Protein AF-A0AAW1HW16-F1 (afdb_monomer_lite)

Foldseek 3Di:
DDDQLVVVLVVCVVPDDDDPSSVVSNVVCVPDPVSDVVDDDDDDDDDDDDPPVVVDDDDPPPDDDDDDDDDDPDPDDPDPPPPVPPPPDDDDD

pLDDT: mean 82.82, std 17.37, range [38.56, 97.75]

Structure (mmCIF, N/CA/C/O backbone):
data_AF-A0AAW1HW16-F1
#
_entry.id   AF-A0AAW1HW16-F1
#
loop_
_atom_site.group_PDB
_atom_site.id
_atom_site.type_symbol
_atom_site.label_atom_id
_atom_site.label_alt_id
_atom_site.label_comp_id
_atom_site.label_asym_id
_atom_site.label_entity_id
_atom_site.label_seq_id
_atom_site.pdbx_PDB_ins_code
_atom_site.Cartn_x
_atom_site.Cartn_y
_atom_site.Cartn_z
_atom_site.occupancy
_atom_site.B_iso_or_equiv
_atom_site.auth_seq_id
_atom_site.auth_comp_id
_atom_site.auth_asym_id
_atom_site.auth_atom_id
_atom_site.pdbx_PDB_model_num
ATOM 1 N N . MET A 1 1 ? -5.800 7.197 10.781 1.00 72.44 1 MET A N 1
ATOM 2 C CA . MET A 1 1 ? -5.295 5.846 11.123 1.00 72.44 1 MET A CA 1
ATOM 3 C C . MET A 1 1 ? -5.944 5.436 12.438 1.00 72.44 1 MET A C 1
ATOM 5 O O . MET A 1 1 ? -5.955 6.262 13.339 1.00 72.44 1 MET A O 1
ATOM 9 N N . HIS A 1 2 ? -6.560 4.254 12.543 1.00 89.06 2 HIS A N 1
ATOM 10 C CA . HIS A 1 2 ? -7.167 3.821 13.813 1.00 89.06 2 HIS A CA 1
ATOM 11 C C . HIS A 1 2 ? -6.097 3.359 14.807 1.00 89.06 2 HIS A C 1
ATOM 13 O O . HIS A 1 2 ? -4.996 2.970 14.413 1.00 89.06 2 HIS A O 1
ATOM 19 N N . ALA A 1 3 ? -6.446 3.379 16.093 1.00 89.31 3 ALA A N 1
ATOM 20 C CA . ALA A 1 3 ? -5.612 2.859 17.165 1.00 89.31 3 ALA A CA 1
ATOM 21 C C . ALA A 1 3 ? -5.215 1.393 16.904 1.00 89.31 3 ALA A C 1
ATOM 23 O O . ALA A 1 3 ? -6.052 0.560 16.550 1.00 89.31 3 ALA A O 1
ATOM 24 N N . GLY A 1 4 ? -3.932 1.074 17.097 1.00 92.56 4 GLY A N 1
ATOM 25 C CA . GLY A 1 4 ? -3.442 -0.301 17.002 1.00 92.56 4 GLY A CA 1
ATOM 26 C C . GLY A 1 4 ? -4.065 -1.216 18.071 1.00 92.56 4 GLY A C 1
ATOM 27 O O . GLY A 1 4 ? -4.611 -0.724 19.062 1.00 92.56 4 GLY A O 1
ATOM 28 N N . PRO A 1 5 ? -3.951 -2.550 17.932 1.00 94.88 5 PRO A N 1
ATOM 29 C CA . PRO A 1 5 ? -4.602 -3.511 18.830 1.00 94.88 5 PRO A CA 1
ATOM 30 C C . PRO A 1 5 ? -4.292 -3.303 20.319 1.00 94.88 5 PRO A C 1
ATOM 32 O O . PRO A 1 5 ? -5.157 -3.514 21.163 1.00 94.88 5 PRO A O 1
ATOM 35 N N . GLN A 1 6 ? -3.063 -2.903 20.661 1.00 95.50 6 GLN A N 1
ATOM 36 C CA . GLN A 1 6 ? -2.667 -2.648 22.048 1.00 95.50 6 GLN A CA 1
ATOM 37 C C . GLN A 1 6 ? -3.371 -1.417 22.624 1.00 95.50 6 GLN A C 1
ATOM 39 O O . GLN A 1 6 ? -3.853 -1.473 23.750 1.00 95.50 6 GLN A O 1
ATOM 44 N N . HIS A 1 7 ? -3.453 -0.337 21.847 1.00 95.94 7 HIS A N 1
ATOM 45 C CA . HIS A 1 7 ? -4.088 0.905 22.280 1.00 95.94 7 HIS A CA 1
ATOM 46 C C . HIS A 1 7 ? -5.613 0.751 22.356 1.00 95.94 7 HIS A C 1
ATOM 48 O O . HIS A 1 7 ? -6.227 1.174 23.329 1.00 95.94 7 HIS A O 1
ATOM 54 N N . LEU A 1 8 ? -6.208 0.028 21.400 1.00 95.50 8 LEU A N 1
ATOM 55 C CA . LEU A 1 8 ? -7.614 -0.379 21.456 1.00 95.50 8 LEU A CA 1
ATOM 56 C C . LEU A 1 8 ? -7.918 -1.170 22.741 1.00 95.50 8 LEU A C 1
ATOM 58 O O . LEU A 1 8 ? -8.877 -0.869 23.443 1.00 95.50 8 LEU A O 1
ATOM 62 N N . LEU A 1 9 ? -7.088 -2.166 23.073 1.00 96.88 9 LEU A N 1
ATOM 63 C CA . LEU A 1 9 ? -7.273 -2.963 24.287 1.00 96.88 9 LEU A CA 1
ATOM 64 C C . LEU A 1 9 ? -7.102 -2.133 25.566 1.00 96.88 9 LEU A C 1
ATOM 66 O O . LEU A 1 9 ? -7.807 -2.392 26.537 1.00 96.88 9 LEU A O 1
ATOM 70 N N . ALA A 1 10 ? -6.166 -1.181 25.583 1.00 97.12 10 ALA A N 1
ATOM 71 C CA . ALA A 1 10 ? -5.953 -0.296 26.726 1.00 97.12 10 ALA A CA 1
ATOM 72 C C . ALA A 1 10 ? -7.192 0.571 26.992 1.00 97.12 10 ALA A C 1
ATOM 74 O O . ALA A 1 10 ? -7.690 0.558 28.110 1.00 97.12 10 ALA A O 1
ATOM 75 N N . SER A 1 11 ? -7.747 1.200 25.952 1.00 96.75 11 SER A N 1
ATOM 76 C CA . SER A 1 11 ? -8.963 2.016 26.067 1.00 96.75 11 SER A CA 1
ATOM 77 C C . SER A 1 11 ? -10.180 1.195 26.510 1.00 96.75 11 SER A C 1
ATOM 79 O O . SER A 1 11 ? -10.921 1.607 27.396 1.00 96.75 11 SER A O 1
ATOM 81 N N . ILE A 1 12 ? -10.362 -0.022 25.981 1.00 96.00 12 ILE A N 1
ATOM 82 C CA . ILE A 1 12 ? -11.458 -0.903 26.426 1.00 96.00 12 ILE A CA 1
ATOM 83 C C . ILE A 1 12 ? -11.309 -1.263 27.912 1.00 96.00 12 ILE A C 1
ATOM 85 O O . ILE A 1 12 ? -12.308 -1.348 28.618 1.00 96.00 12 ILE A O 1
ATOM 89 N N . ARG A 1 13 ? -10.078 -1.433 28.407 1.00 96.88 13 ARG A N 1
ATOM 90 C CA . ARG A 1 13 ? -9.794 -1.746 29.818 1.00 96.88 13 ARG A CA 1
ATOM 91 C C . ARG A 1 13 ? -10.039 -0.602 30.790 1.00 96.88 13 ARG A C 1
ATOM 93 O O . ARG A 1 13 ? -10.019 -0.846 31.986 1.00 96.88 13 ARG A O 1
ATOM 100 N N . GLU A 1 14 ? -10.312 0.605 30.313 1.00 97.56 14 GLU A N 1
ATOM 101 C CA . GLU A 1 14 ? -10.786 1.687 31.182 1.00 97.56 14 GLU A CA 1
ATOM 102 C C . GLU A 1 14 ? -12.222 1.432 31.665 1.00 97.56 14 GLU A C 1
ATOM 104 O O . GLU A 1 14 ? -12.635 1.975 32.685 1.00 97.56 14 GLU A O 1
ATOM 109 N N . SER A 1 15 ? -12.980 0.585 30.958 1.00 97.75 15 SER A N 1
ATOM 110 C CA . SER A 1 15 ? -14.402 0.334 31.229 1.00 97.75 15 SER A CA 1
ATOM 111 C C . SER A 1 15 ? -14.787 -1.151 31.314 1.00 97.75 15 SER A C 1
ATOM 113 O O . SER A 1 15 ? -15.757 -1.481 31.993 1.00 97.75 15 SER A O 1
ATOM 115 N N . TYR A 1 16 ? -14.038 -2.065 30.683 1.00 96.56 16 TYR A N 1
ATOM 116 C CA . TYR A 1 16 ? -14.381 -3.490 30.578 1.00 96.56 16 TYR A CA 1
ATOM 117 C C . TYR A 1 16 ? -13.155 -4.422 30.590 1.00 96.56 16 TYR A C 1
ATOM 119 O O . TYR A 1 16 ? -12.098 -4.107 30.049 1.00 96.56 16 TYR A O 1
ATOM 127 N N . TRP A 1 17 ? -13.322 -5.652 31.099 1.00 95.62 17 TRP A N 1
ATOM 128 C CA . TRP A 1 17 ? -12.291 -6.707 31.087 1.00 95.62 17 TRP A CA 1
ATOM 129 C C . TRP A 1 17 ? -12.702 -7.918 30.232 1.00 95.62 17 TRP A C 1
ATOM 131 O O . TRP A 1 17 ? -13.065 -8.968 30.761 1.00 95.62 17 TRP A O 1
ATOM 141 N N . PRO A 1 18 ? -12.642 -7.809 28.892 1.00 92.88 18 PRO A N 1
ATOM 142 C CA . PRO A 1 18 ? -13.020 -8.903 28.005 1.00 92.88 18 PRO A CA 1
ATOM 143 C C . PRO A 1 18 ? -12.061 -10.097 28.116 1.00 92.88 18 PRO A C 1
ATOM 145 O O . PRO A 1 18 ? -10.832 -9.952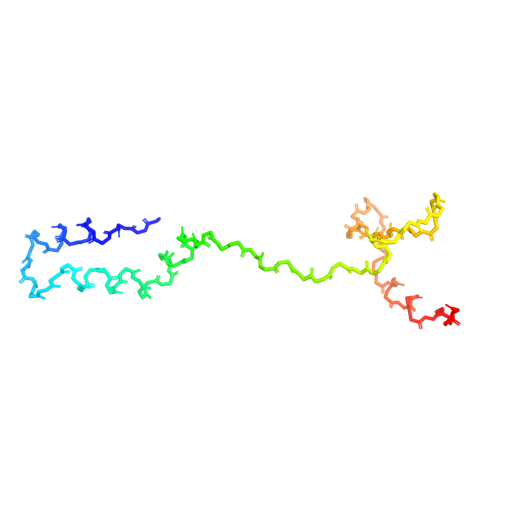 28.035 1.00 92.88 18 PRO A O 1
ATOM 148 N N . ILE A 1 19 ? -12.634 -11.299 28.233 1.00 95.50 19 ILE A N 1
ATOM 149 C CA . ILE A 1 19 ? -11.901 -12.571 28.207 1.00 95.50 19 ILE A CA 1
ATOM 150 C C . ILE A 1 19 ? -11.167 -12.681 26.866 1.00 95.50 19 ILE A C 1
ATOM 152 O O . ILE A 1 19 ? -11.735 -12.429 25.805 1.00 95.50 19 ILE A O 1
AT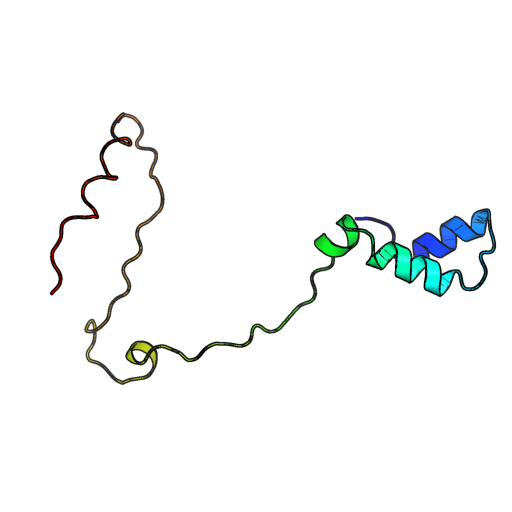OM 156 N N . SER A 1 20 ? -9.876 -13.016 26.902 1.00 94.38 20 SER A N 1
ATOM 157 C CA . SER A 1 20 ? -9.019 -13.042 25.706 1.00 94.38 20 SER A CA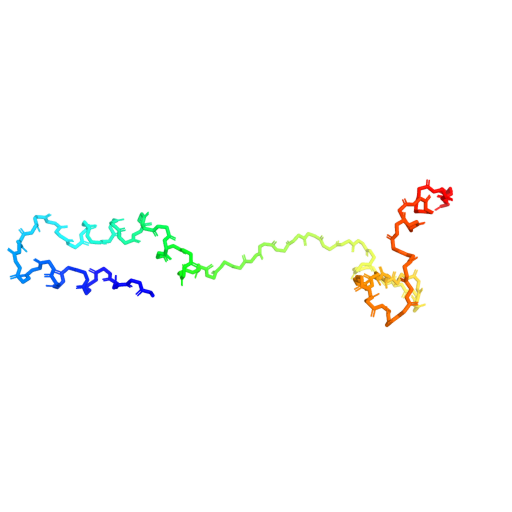 1
ATOM 158 C C . SER A 1 20 ? -9.001 -11.722 24.911 1.00 94.38 20 SER A C 1
ATOM 160 O O . SER A 1 20 ? -8.766 -11.728 23.701 1.00 94.38 20 SER A O 1
ATOM 162 N N . GLY A 1 21 ? -9.168 -10.570 25.577 1.00 95.44 21 GLY A N 1
ATOM 163 C CA . GLY A 1 21 ? -9.259 -9.254 24.929 1.00 95.44 21 GLY A CA 1
ATOM 164 C C . GLY A 1 21 ? -8.113 -8.916 23.967 1.00 95.44 21 GLY A C 1
ATOM 165 O O . GLY A 1 21 ? -8.325 -8.243 22.964 1.00 95.44 21 GLY A O 1
ATOM 166 N N . ARG A 1 22 ? -6.903 -9.449 24.193 1.00 95.81 22 ARG A N 1
ATOM 167 C CA . ARG A 1 22 ? -5.779 -9.309 23.248 1.00 95.81 22 ARG A CA 1
ATOM 168 C C . ARG A 1 22 ? -6.073 -9.946 21.887 1.00 95.81 22 ARG A C 1
ATOM 170 O O . ARG A 1 22 ? -5.711 -9.366 20.865 1.00 95.81 22 ARG A O 1
ATOM 177 N N . ASN A 1 23 ? -6.696 -11.122 21.865 1.00 96.69 23 ASN A N 1
ATOM 178 C CA . ASN A 1 23 ? -7.060 -11.805 20.625 1.00 96.69 23 ASN A CA 1
ATOM 179 C C . ASN A 1 23 ? -8.214 -11.080 19.937 1.00 96.69 23 ASN A C 1
ATOM 181 O O . ASN A 1 23 ? -8.135 -10.841 18.735 1.00 96.69 23 ASN A O 1
ATOM 185 N N . LEU A 1 24 ? -9.209 -10.634 20.710 1.00 96.00 24 LEU A N 1
ATOM 186 C CA . LEU A 1 24 ? -10.333 -9.859 20.191 1.00 96.00 24 LEU A CA 1
ATOM 187 C C . LEU A 1 24 ? -9.868 -8.543 19.550 1.00 96.00 24 LEU A C 1
ATOM 189 O O . LEU A 1 24 ? -10.209 -8.259 18.406 1.00 96.00 24 LEU A O 1
ATOM 193 N N . ALA A 1 25 ? -9.009 -7.780 20.229 1.00 95.88 25 ALA A N 1
ATOM 194 C CA . ALA A 1 25 ? -8.459 -6.532 19.703 1.00 95.88 25 ALA A CA 1
ATOM 195 C C . ALA A 1 25 ? -7.669 -6.743 18.400 1.00 95.88 25 ALA A C 1
ATOM 197 O O . ALA A 1 25 ? -7.801 -5.969 17.450 1.00 95.88 25 ALA A O 1
ATOM 198 N N . LYS A 1 26 ? -6.873 -7.821 18.320 1.00 95.44 26 LYS A N 1
ATOM 199 C CA . LYS A 1 26 ? -6.177 -8.208 17.083 1.00 95.44 26 LYS A CA 1
ATOM 200 C C . LYS A 1 26 ? -7.158 -8.597 15.977 1.00 95.44 26 LYS A C 1
ATOM 202 O O . LYS A 1 26 ? -6.943 -8.204 14.836 1.00 95.44 26 LYS A O 1
ATOM 207 N N . GLN A 1 27 ? -8.199 -9.365 16.292 1.00 95.81 27 GLN A N 1
ATOM 208 C CA . GLN A 1 27 ? -9.213 -9.795 15.329 1.00 95.81 27 GLN A CA 1
ATOM 209 C C . GLN A 1 27 ? -9.955 -8.593 14.741 1.00 95.81 27 GLN A C 1
ATOM 211 O O . GLN A 1 27 ? -9.987 -8.452 13.522 1.00 95.81 27 GLN A O 1
ATOM 216 N N . VAL A 1 28 ? -10.463 -7.698 15.593 1.00 95.00 28 VAL A N 1
ATOM 217 C CA . VAL A 1 28 ? -11.175 -6.475 15.186 1.00 95.00 28 VAL A CA 1
ATOM 218 C C . VAL A 1 28 ? -10.276 -5.563 14.349 1.00 95.00 28 VAL A C 1
ATOM 220 O O . VAL A 1 28 ? -10.683 -5.056 13.307 1.00 95.00 28 VAL A O 1
ATOM 223 N N . SER A 1 29 ? -9.020 -5.382 14.762 1.00 94.38 29 SER A N 1
ATOM 224 C CA . SER A 1 29 ? -8.060 -4.586 13.993 1.00 94.38 29 SER A CA 1
ATOM 225 C C . SER A 1 29 ? -7.775 -5.192 12.611 1.00 94.38 29 SER A C 1
ATOM 227 O O . SER A 1 29 ? -7.680 -4.447 11.637 1.00 94.38 29 SER A O 1
ATOM 229 N N . ARG A 1 30 ? -7.694 -6.528 12.500 1.00 92.62 30 ARG A N 1
ATOM 230 C CA . ARG A 1 30 ? -7.459 -7.241 11.229 1.00 92.62 30 ARG A CA 1
ATOM 231 C C . ARG A 1 30 ? -8.678 -7.264 10.307 1.00 92.62 30 ARG A C 1
ATOM 233 O O . ARG A 1 30 ? -8.483 -7.283 9.097 1.00 92.62 30 ARG A O 1
ATOM 240 N N . SER A 1 31 ? -9.898 -7.277 10.845 1.00 94.62 31 SER A N 1
ATOM 241 C CA . SER A 1 31 ? -11.133 -7.225 10.048 1.00 94.62 31 SER A CA 1
ATOM 242 C C . SER A 1 31 ? -11.521 -5.805 9.626 1.00 94.62 31 SER A C 1
ATOM 244 O O . SER A 1 31 ? -12.351 -5.628 8.736 1.00 94.62 31 SER A O 1
ATOM 246 N N . CYS A 1 32 ? -10.923 -4.775 10.228 1.00 94.31 32 CYS A N 1
ATOM 247 C CA . CYS A 1 32 ? -11.181 -3.388 9.867 1.00 94.31 32 CYS A CA 1
ATOM 248 C C . CYS A 1 32 ? -10.587 -3.046 8.488 1.00 94.31 32 CYS A C 1
ATOM 250 O O . CYS A 1 32 ? -9.370 -2.963 8.319 1.00 94.31 32 CYS A O 1
ATOM 252 N N . VAL A 1 33 ? -11.458 -2.758 7.514 1.00 94.25 33 VAL A N 1
ATOM 253 C CA . VAL A 1 33 ? -11.078 -2.410 6.131 1.00 94.25 33 VAL A CA 1
ATOM 254 C C . VAL A 1 33 ? -10.142 -1.199 6.073 1.00 94.25 33 VAL A C 1
ATOM 256 O O . VAL A 1 33 ? -9.176 -1.201 5.312 1.00 94.25 33 VAL A O 1
ATOM 259 N N . GLN A 1 34 ? -10.387 -0.174 6.895 1.00 94.50 34 GLN A N 1
ATOM 260 C CA . GLN A 1 34 ? -9.538 1.017 6.933 1.00 94.50 34 GLN A CA 1
ATOM 261 C C . GLN A 1 34 ? -8.130 0.683 7.440 1.00 94.50 34 GLN A C 1
ATOM 263 O O . GLN A 1 34 ? -7.152 1.105 6.831 1.00 94.50 34 GLN A O 1
ATOM 268 N N . CYS A 1 35 ? -8.019 -0.112 8.513 1.00 93.38 35 CYS A N 1
ATOM 269 C CA . CYS A 1 35 ? -6.733 -0.585 9.036 1.00 93.38 35 CYS A CA 1
ATOM 270 C C . CYS A 1 35 ? -5.984 -1.439 8.013 1.00 93.38 35 CYS A C 1
ATOM 272 O O . CYS A 1 35 ? -4.775 -1.293 7.873 1.00 93.38 35 CYS A O 1
ATOM 274 N N . PHE A 1 36 ? -6.697 -2.296 7.280 1.00 91.31 36 PHE A N 1
ATOM 275 C CA . PHE A 1 36 ? -6.111 -3.119 6.227 1.00 91.31 36 PHE A CA 1
ATOM 276 C C . PHE A 1 36 ? -5.512 -2.268 5.099 1.00 91.31 36 PHE A C 1
ATOM 278 O O . PHE A 1 36 ? -4.366 -2.482 4.713 1.00 91.31 36 PHE A O 1
ATOM 285 N N . LYS A 1 37 ? -6.250 -1.262 4.612 1.00 91.94 37 LYS A N 1
ATOM 286 C CA . LYS A 1 37 ? -5.795 -0.379 3.523 1.00 91.94 37 LYS A CA 1
ATOM 287 C C . LYS A 1 37 ? -4.548 0.431 3.882 1.00 91.94 37 LYS A C 1
ATOM 289 O O . LYS A 1 37 ? -3.710 0.660 3.018 1.00 91.94 37 LYS A O 1
ATOM 294 N N . VAL A 1 38 ? -4.426 0.869 5.137 1.00 92.00 38 VAL A N 1
ATOM 295 C CA . VAL A 1 38 ? -3.294 1.698 5.598 1.00 92.00 38 VAL A CA 1
ATOM 296 C C . VAL A 1 38 ? -2.109 0.886 6.125 1.00 92.00 38 VAL A C 1
ATOM 298 O O . VAL A 1 38 ? -1.080 1.471 6.449 1.00 92.00 38 VAL A O 1
ATOM 301 N N . ALA A 1 39 ? -2.236 -0.440 6.219 1.00 86.25 39 ALA A N 1
ATOM 302 C CA . ALA A 1 39 ? -1.175 -1.346 6.652 1.00 86.25 39 ALA A CA 1
ATOM 303 C C . ALA A 1 39 ? -0.770 -2.304 5.514 1.00 86.25 39 ALA A C 1
ATOM 305 O O . ALA A 1 39 ? -0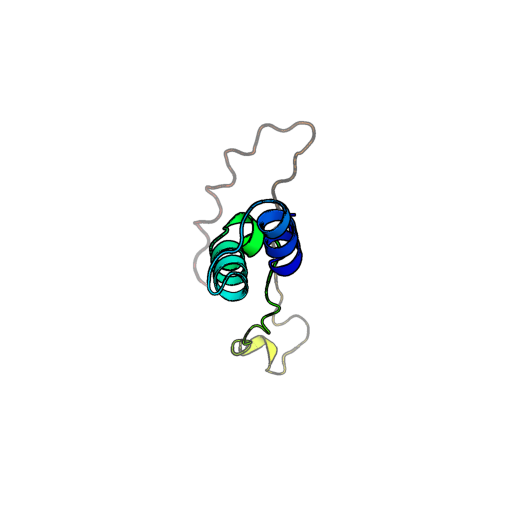.954 -3.523 5.641 1.00 86.25 39 ALA A O 1
ATOM 306 N N . PRO A 1 40 ? -0.242 -1.784 4.386 1.00 84.25 40 PRO A N 1
ATOM 307 C CA . PRO A 1 40 ? 0.197 -2.630 3.289 1.00 84.25 40 PRO A CA 1
ATOM 308 C C . PRO A 1 40 ? 1.322 -3.548 3.767 1.00 84.25 40 PRO A C 1
ATOM 310 O O . PRO A 1 40 ? 2.268 -3.122 4.430 1.00 84.25 40 PRO A O 1
ATOM 313 N N . LYS A 1 41 ? 1.226 -4.830 3.419 1.00 86.62 41 LYS A N 1
ATOM 314 C CA . LYS A 1 41 ? 2.350 -5.750 3.581 1.00 86.62 41 LYS A CA 1
ATOM 315 C C . LYS A 1 41 ? 3.279 -5.569 2.396 1.00 86.62 41 LYS A C 1
ATOM 317 O O . LYS A 1 41 ? 2.834 -5.691 1.257 1.00 86.62 41 LYS A O 1
ATOM 322 N N . THR A 1 42 ? 4.557 -5.336 2.664 1.00 86.62 42 THR A N 1
ATOM 323 C CA . THR A 1 42 ? 5.584 -5.377 1.626 1.00 86.62 42 THR A CA 1
ATOM 324 C C . THR A 1 42 ? 5.709 -6.814 1.138 1.00 86.62 42 THR A C 1
ATOM 326 O O . THR A 1 42 ? 6.308 -7.661 1.797 1.00 86.62 42 THR A O 1
ATOM 329 N N . ILE A 1 43 ? 5.075 -7.103 0.009 1.00 89.38 43 ILE A N 1
ATOM 330 C CA . ILE A 1 43 ? 5.273 -8.337 -0.741 1.00 89.38 43 ILE A CA 1
ATOM 331 C C . ILE A 1 43 ? 6.338 -8.071 -1.794 1.00 89.38 43 ILE A C 1
ATOM 333 O O . ILE A 1 43 ? 6.253 -7.097 -2.537 1.00 89.38 43 ILE A O 1
ATOM 337 N N . THR A 1 44 ? 7.345 -8.934 -1.858 1.00 91.00 44 THR A N 1
ATOM 338 C CA . THR A 1 44 ? 8.247 -8.979 -3.006 1.00 91.00 44 THR A CA 1
ATOM 339 C C . THR A 1 44 ? 7.459 -9.560 -4.179 1.00 91.00 44 THR A C 1
ATOM 341 O O . THR A 1 44 ? 7.061 -10.727 -4.094 1.00 91.00 44 THR A O 1
ATOM 344 N N . PRO A 1 45 ? 7.169 -8.786 -5.241 1.00 88.81 45 PRO A N 1
ATOM 345 C CA . PRO A 1 45 ? 6.462 -9.331 -6.390 1.00 88.81 45 PRO A CA 1
ATOM 346 C C . PRO A 1 45 ? 7.314 -10.432 -7.030 1.00 88.81 45 PRO A C 1
ATOM 348 O O . PRO A 1 45 ? 8.516 -10.254 -7.235 1.00 88.81 45 PRO A O 1
ATOM 351 N N . LEU A 1 46 ? 6.694 -11.574 -7.338 1.00 91.38 46 LEU A N 1
ATOM 352 C CA . LEU A 1 46 ? 7.328 -12.600 -8.158 1.00 91.38 46 LEU A CA 1
ATOM 353 C C . LEU A 1 46 ? 7.513 -12.016 -9.562 1.00 91.38 46 LEU A C 1
ATOM 355 O O . LEU A 1 46 ? 6.531 -11.682 -10.224 1.00 91.38 46 LEU A O 1
ATOM 359 N N . MET A 1 47 ? 8.760 -11.859 -10.001 1.00 92.38 47 MET A N 1
ATOM 360 C CA . MET A 1 47 ? 9.041 -11.378 -11.352 1.00 92.38 47 MET A CA 1
ATOM 361 C C . MET A 1 47 ? 8.704 -12.478 -12.356 1.00 92.38 47 MET A C 1
ATOM 363 O O . MET A 1 47 ? 9.126 -13.622 -12.197 1.00 92.38 47 MET A O 1
ATOM 367 N N . GLY A 1 48 ? 7.927 -12.134 -13.382 1.00 91.44 48 GLY A N 1
ATOM 368 C CA . GLY A 1 48 ? 7.698 -13.023 -14.516 1.00 91.44 48 GLY A CA 1
ATOM 369 C C . GLY A 1 48 ? 8.955 -13.176 -15.373 1.00 91.44 48 GLY A C 1
ATOM 370 O O . GLY A 1 48 ? 9.907 -12.401 -15.257 1.00 91.44 48 GLY A O 1
ATOM 371 N N . ASN A 1 49 ? 8.939 -14.159 -16.274 1.00 93.75 49 ASN A N 1
ATOM 372 C CA . ASN A 1 49 ? 9.991 -14.290 -17.277 1.00 93.75 49 ASN A CA 1
ATOM 373 C C . ASN A 1 49 ? 10.030 -13.035 -18.158 1.00 93.75 49 ASN A C 1
ATOM 375 O O . ASN A 1 49 ? 8.995 -12.555 -18.626 1.00 93.75 49 ASN A O 1
ATOM 379 N N . LEU A 1 50 ? 11.232 -12.510 -18.385 1.00 92.12 50 LEU A N 1
ATOM 380 C CA . LEU A 1 50 ? 11.437 -11.402 -19.312 1.00 92.12 50 LEU A CA 1
ATOM 381 C C . LEU A 1 50 ? 11.190 -11.877 -20.755 1.00 92.12 50 LEU A C 1
ATOM 383 O O . LEU A 1 50 ? 11.510 -13.024 -21.077 1.00 92.12 50 LEU A O 1
ATOM 387 N N . PRO A 1 51 ? 10.654 -11.018 -21.643 1.00 91.38 51 PRO A N 1
ATOM 388 C CA . PRO A 1 51 ? 10.519 -11.363 -23.052 1.00 91.38 51 PRO A CA 1
ATOM 389 C C . PRO A 1 51 ? 11.902 -11.542 -23.686 1.00 91.38 51 PRO A C 1
ATOM 391 O O . PRO A 1 51 ? 12.870 -10.897 -23.280 1.00 91.38 51 PRO A O 1
ATOM 394 N N . SER A 1 52 ? 11.993 -12.378 -24.719 1.00 90.44 52 SER A N 1
ATOM 395 C CA . SER A 1 52 ? 13.248 -12.733 -25.399 1.00 90.44 52 SER A CA 1
ATOM 396 C C . SER A 1 52 ? 14.047 -11.502 -25.842 1.00 90.44 52 SER A C 1
ATOM 398 O O . SER A 1 52 ? 15.258 -11.438 -25.660 1.00 90.44 52 SER A O 1
ATOM 400 N N . SER A 1 53 ? 13.356 -10.467 -26.327 1.00 88.56 53 SER A N 1
ATOM 401 C CA . SER A 1 53 ? 13.958 -9.194 -26.745 1.00 88.56 53 SER A CA 1
ATOM 402 C C . SER A 1 53 ? 14.706 -8.445 -25.636 1.00 88.56 53 SER A C 1
ATOM 404 O O . SER A 1 53 ? 15.540 -7.598 -25.934 1.00 88.56 53 SER A O 1
ATOM 406 N N . ARG A 1 54 ? 14.435 -8.740 -24.357 1.00 86.50 54 ARG A N 1
ATOM 407 C CA . ARG A 1 54 ? 15.103 -8.132 -23.192 1.00 86.50 54 ARG A CA 1
ATOM 408 C C . ARG A 1 54 ? 16.314 -8.927 -22.701 1.00 86.50 54 ARG A C 1
ATOM 410 O O . ARG A 1 54 ? 17.038 -8.423 -21.850 1.00 86.50 54 ARG A O 1
ATOM 417 N N . VAL A 1 55 ? 16.506 -10.157 -23.182 1.00 92.50 55 VAL A N 1
ATOM 418 C CA . VAL A 1 55 ? 17.550 -11.083 -22.698 1.00 92.50 55 VAL A CA 1
ATOM 419 C C . VAL A 1 55 ? 18.468 -11.600 -23.805 1.00 92.50 55 VAL A C 1
ATOM 421 O O . VAL A 1 55 ? 19.504 -12.192 -23.516 1.00 92.50 55 VAL A O 1
ATOM 424 N N . THR A 1 56 ? 18.115 -11.385 -25.071 1.00 93.50 56 THR A N 1
ATOM 425 C CA . THR A 1 56 ? 18.939 -11.737 -26.229 1.00 93.50 56 THR A CA 1
ATOM 426 C C . THR A 1 56 ? 19.749 -10.529 -26.697 1.00 93.50 56 THR A C 1
ATOM 428 O O . THR A 1 56 ? 19.245 -9.410 -26.730 1.00 93.50 56 THR A O 1
ATOM 431 N N . ILE A 1 57 ? 21.008 -10.758 -27.079 1.00 91.50 57 ILE A N 1
ATOM 432 C CA . ILE A 1 57 ? 21.872 -9.731 -27.675 1.00 91.50 57 ILE A CA 1
ATOM 433 C C . ILE A 1 57 ? 21.289 -9.317 -29.030 1.00 91.50 57 ILE A C 1
ATOM 435 O O . ILE A 1 57 ? 20.991 -10.174 -29.861 1.00 91.50 57 ILE A O 1
ATOM 439 N N . GLN A 1 58 ? 21.141 -8.012 -29.253 1.00 88.81 58 GLN A N 1
ATOM 440 C CA . GLN A 1 58 ? 20.609 -7.440 -30.491 1.00 88.81 58 GLN A CA 1
ATOM 441 C C . GLN A 1 58 ? 21.397 -6.198 -30.910 1.00 88.81 58 GLN A C 1
ATOM 443 O O . GLN A 1 58 ? 22.148 -5.629 -30.113 1.00 88.81 58 GLN A O 1
ATOM 448 N N . LEU A 1 59 ? 21.242 -5.790 -32.171 1.00 93.00 59 LEU A N 1
ATOM 449 C CA . LEU A 1 59 ? 21.851 -4.564 -32.677 1.00 93.00 59 LEU A CA 1
ATOM 450 C C . LEU A 1 59 ? 21.232 -3.332 -31.992 1.00 93.00 59 LEU A C 1
ATOM 452 O O . LEU A 1 59 ? 20.056 -3.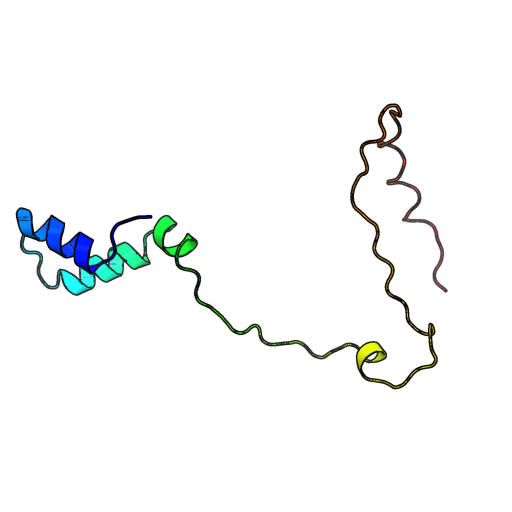362 -31.610 1.00 93.00 59 LEU A O 1
ATOM 456 N N . PRO A 1 60 ? 21.987 -2.225 -31.859 1.00 88.62 60 PRO A N 1
ATOM 457 C CA . PRO A 1 60 ? 21.427 -0.970 -31.374 1.00 88.62 60 PRO A CA 1
ATOM 458 C C . PRO A 1 60 ? 20.179 -0.577 -32.178 1.00 88.62 60 PRO A C 1
ATOM 460 O O . PRO A 1 60 ? 20.182 -0.660 -33.403 1.00 88.62 60 PRO A O 1
ATOM 463 N N . PHE A 1 61 ? 19.120 -0.151 -31.482 1.00 87.56 61 PHE A N 1
ATOM 464 C CA . PHE A 1 61 ? 17.837 0.284 -32.063 1.00 87.56 61 PHE A CA 1
ATOM 465 C C . PHE A 1 61 ? 17.016 -0.793 -32.798 1.00 87.56 61 PHE A C 1
ATOM 467 O O . PHE A 1 61 ? 16.009 -0.463 -33.419 1.00 87.56 61 PHE A O 1
ATOM 474 N N . GLN A 1 62 ? 17.388 -2.075 -32.703 1.00 90.62 62 GLN A N 1
ATOM 475 C CA . GLN A 1 62 ? 16.628 -3.174 -33.314 1.00 90.62 62 GLN A CA 1
ATOM 476 C C . GLN A 1 62 ? 15.260 -3.402 -32.646 1.00 90.62 62 GLN A C 1
ATOM 478 O O . GLN A 1 62 ? 14.297 -3.763 -33.319 1.00 90.62 62 GLN A O 1
ATOM 483 N N . VAL A 1 63 ? 15.163 -3.181 -31.331 1.00 89.62 63 VAL A N 1
ATOM 484 C CA . VAL A 1 63 ? 13.907 -3.222 -30.571 1.00 89.62 63 VAL A CA 1
ATOM 485 C C . VAL A 1 63 ? 13.812 -1.963 -29.718 1.00 89.62 63 VAL A C 1
ATOM 487 O O . VAL A 1 63 ? 14.630 -1.745 -28.824 1.00 89.62 63 VAL A O 1
ATOM 490 N N . CYS A 1 64 ? 12.790 -1.152 -29.982 1.00 88.19 64 CYS A N 1
ATOM 491 C CA . CYS A 1 64 ? 12.511 0.091 -29.270 1.00 88.19 64 CYS A CA 1
ATOM 492 C C . CYS A 1 64 ? 11.109 0.034 -28.653 1.00 88.19 64 CYS A C 1
ATOM 494 O O . CYS A 1 64 ? 10.175 -0.481 -29.264 1.00 88.19 64 CYS A O 1
ATOM 496 N N . GLY A 1 65 ? 10.960 0.570 -27.442 1.00 87.75 65 GLY A N 1
ATOM 497 C CA . GLY A 1 65 ? 9.651 0.791 -26.833 1.00 87.75 65 GLY A CA 1
ATOM 498 C C . GLY A 1 65 ? 9.105 2.151 -27.255 1.00 87.75 65 GLY A C 1
ATOM 499 O O . GLY A 1 65 ? 9.814 3.149 -27.145 1.00 87.75 65 GLY A O 1
ATOM 500 N N . VAL A 1 66 ? 7.859 2.188 -27.718 1.00 90.75 66 VAL A N 1
ATOM 501 C CA . VAL A 1 66 ? 7.114 3.428 -27.953 1.00 90.75 66 VAL A CA 1
ATOM 502 C C . VAL A 1 66 ? 5.966 3.455 -26.957 1.00 90.75 66 VAL A C 1
ATOM 504 O O . VAL A 1 66 ? 5.241 2.470 -26.836 1.00 90.75 66 VAL A O 1
ATOM 507 N N . ASP A 1 67 ? 5.822 4.563 -26.240 1.00 89.69 67 ASP A N 1
ATOM 508 C CA . ASP A 1 67 ? 4.702 4.802 -25.335 1.00 89.69 67 ASP A CA 1
ATOM 509 C C . ASP A 1 67 ? 4.043 6.126 -25.711 1.00 89.69 67 ASP A C 1
ATOM 511 O O . ASP A 1 67 ? 4.726 7.114 -26.005 1.00 89.69 67 ASP A O 1
ATOM 515 N N . TYR A 1 68 ? 2.715 6.140 -25.740 1.00 85.62 68 TYR A N 1
ATOM 516 C CA . TYR A 1 68 ? 1.971 7.362 -25.994 1.00 85.62 68 TYR A CA 1
ATOM 517 C C . TYR A 1 68 ? 1.730 8.066 -24.669 1.00 85.62 68 TYR A C 1
ATOM 519 O O . TYR A 1 68 ? 1.132 7.514 -23.748 1.00 85.62 68 TYR A O 1
ATOM 527 N N . ALA A 1 69 ? 2.159 9.319 -24.587 1.00 83.94 69 ALA A N 1
ATOM 528 C CA . ALA A 1 69 ? 1.805 10.151 -23.456 1.00 83.94 69 ALA A CA 1
ATOM 529 C C . ALA A 1 69 ? 0.286 10.423 -23.431 1.00 83.94 69 ALA A C 1
ATOM 531 O O . ALA A 1 69 ? -0.378 10.458 -24.469 1.00 83.94 69 ALA A O 1
ATOM 532 N N . GLY A 1 70 ? -0.250 10.585 -22.218 1.00 79.06 70 GLY A N 1
ATOM 533 C CA . GLY A 1 70 ? -1.678 10.777 -21.955 1.00 79.06 70 GLY A CA 1
ATOM 534 C C . GLY A 1 70 ? -2.271 12.057 -22.564 1.00 79.06 70 GLY A C 1
ATOM 535 O O . GLY A 1 70 ? -1.567 12.841 -23.198 1.00 79.06 70 GLY A O 1
ATOM 536 N N . PRO A 1 71 ? -3.582 12.293 -22.380 1.00 81.62 71 PRO A N 1
ATOM 537 C CA . PRO A 1 71 ? -4.289 13.370 -23.064 1.00 81.62 71 PRO A CA 1
ATOM 538 C C . PRO A 1 71 ? -3.685 14.740 -22.732 1.00 81.62 71 PRO A C 1
ATOM 540 O O . PRO A 1 71 ? -3.606 15.144 -21.571 1.00 81.62 71 PRO A O 1
ATOM 543 N N . PHE A 1 72 ? -3.294 15.474 -23.771 1.00 80.69 72 PHE A N 1
ATOM 544 C CA . PHE A 1 72 ? -2.739 16.817 -23.650 1.00 80.69 72 PHE A CA 1
ATOM 545 C C . PHE A 1 72 ? -3.839 17.860 -23.824 1.00 80.69 72 PHE A C 1
ATOM 547 O O . PHE A 1 72 ? -4.388 18.026 -24.914 1.00 80.69 72 PHE A O 1
ATOM 554 N N . LEU A 1 73 ? -4.147 18.617 -22.773 1.00 75.56 73 LEU A N 1
ATOM 555 C CA . LEU A 1 73 ? -5.068 19.747 -22.887 1.00 75.56 73 LEU A CA 1
ATOM 556 C C . LEU A 1 73 ? -4.384 20.888 -23.649 1.00 75.56 73 LEU A C 1
ATOM 558 O O . LEU A 1 73 ? -3.626 21.678 -23.088 1.00 75.56 73 LEU A O 1
ATOM 562 N N . LEU A 1 74 ? -4.639 20.962 -24.953 1.00 74.50 74 LEU A N 1
ATOM 563 C CA . LEU A 1 74 ? -4.198 22.070 -25.791 1.00 74.50 74 LEU A CA 1
ATOM 564 C C . LEU A 1 74 ? -5.071 23.289 -25.497 1.00 74.50 74 LEU A C 1
ATOM 566 O O . LEU A 1 74 ? -6.295 23.188 -25.456 1.00 74.50 74 LEU A O 1
ATOM 570 N N . LYS A 1 75 ? -4.441 24.456 -25.321 1.00 68.88 75 LYS A N 1
ATOM 571 C CA . LYS A 1 75 ? -5.105 25.673 -24.829 1.00 68.88 75 LYS A CA 1
ATOM 572 C C . LYS A 1 75 ? -6.272 26.162 -25.700 1.00 68.88 75 LYS A C 1
ATOM 574 O O . LYS A 1 75 ? -6.999 27.004 -25.209 1.00 68.88 75 LYS A O 1
ATOM 579 N N . ASN A 1 76 ? -6.484 25.666 -26.926 1.00 65.25 76 ASN A N 1
ATOM 580 C CA . AS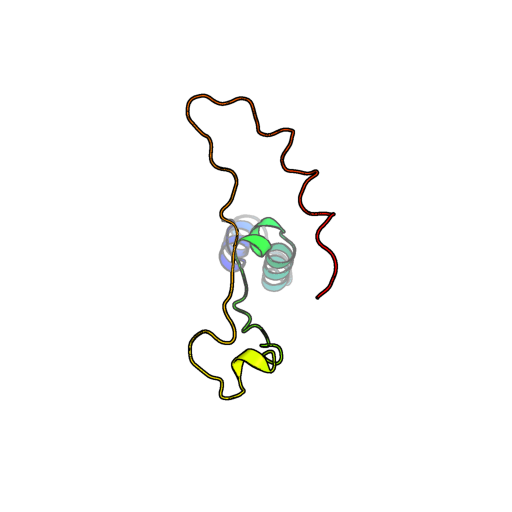N A 1 76 ? -7.572 26.127 -27.803 1.00 65.25 76 ASN A CA 1
ATOM 581 C C . ASN A 1 76 ? -7.932 25.170 -28.963 1.00 65.25 76 ASN A C 1
ATOM 583 O O . ASN A 1 76 ? -8.070 25.644 -30.083 1.00 65.25 76 ASN A O 1
ATOM 587 N N . TYR A 1 77 ? -8.113 23.857 -28.763 1.00 55.12 77 TYR A N 1
ATOM 588 C CA . TYR A 1 77 ? -8.720 23.029 -29.826 1.00 55.12 77 TYR A CA 1
ATOM 589 C C . TYR A 1 77 ? -9.671 21.960 -29.287 1.00 55.12 77 TYR A C 1
ATOM 591 O O . TYR A 1 77 ? -9.275 20.961 -28.690 1.00 55.12 77 TYR A O 1
ATOM 599 N N . VAL A 1 78 ? -10.953 22.187 -29.569 1.00 55.31 78 VAL A N 1
ATOM 600 C CA . VAL A 1 78 ? -12.040 21.207 -29.562 1.00 55.31 78 VAL A CA 1
ATOM 601 C C . VAL A 1 78 ? -11.786 20.206 -30.699 1.00 55.31 78 VAL A C 1
ATOM 603 O O . VAL A 1 78 ? -12.393 20.314 -31.749 1.00 55.31 78 VAL A O 1
ATOM 606 N N . TYR A 1 79 ? -10.852 19.267 -30.534 1.00 54.50 79 TYR A N 1
ATOM 607 C CA . TYR A 1 79 ? -10.696 18.107 -31.429 1.00 54.50 79 TYR A CA 1
ATOM 608 C C . TYR A 1 79 ? -10.153 16.904 -30.645 1.00 54.50 79 TYR A C 1
ATOM 610 O O . TYR A 1 79 ? -9.091 16.369 -30.935 1.00 54.50 79 TYR A O 1
ATOM 618 N N . TYR A 1 80 ? -10.880 16.483 -29.608 1.00 53.22 80 TYR A N 1
ATOM 619 C CA . TYR A 1 80 ? -10.580 15.248 -28.862 1.00 53.22 80 TYR A CA 1
ATOM 620 C C . TYR A 1 80 ? -11.611 14.136 -29.069 1.00 53.22 80 TYR A C 1
ATOM 622 O O . TYR A 1 80 ? -11.491 13.073 -28.470 1.00 53.22 80 TYR A O 1
ATOM 630 N N . GLN A 1 81 ? -12.601 14.342 -29.938 1.00 48.62 81 GLN A N 1
ATOM 631 C CA . GLN A 1 81 ? -13.610 13.321 -30.230 1.00 48.62 81 GLN A CA 1
ATOM 632 C C . GLN A 1 81 ? -13.329 12.491 -31.491 1.00 48.62 81 GLN A C 1
ATOM 634 O O . GLN A 1 81 ? -14.148 11.651 -31.832 1.00 48.62 81 GLN A O 1
ATOM 639 N N . GLN A 1 82 ? -12.183 12.672 -32.163 1.00 50.25 82 GLN A N 1
ATOM 640 C CA . GLN A 1 82 ? -11.937 12.046 -33.474 1.00 50.25 82 GLN A CA 1
ATOM 641 C C . GLN A 1 82 ? -10.610 11.273 -33.608 1.00 50.25 82 GLN A C 1
ATOM 643 O O . GLN A 1 82 ? -10.224 10.915 -34.713 1.00 50.25 82 GLN A O 1
ATOM 648 N N . ILE A 1 83 ? -9.903 10.983 -32.506 1.00 51.12 83 ILE A N 1
ATOM 649 C CA . ILE A 1 83 ? -8.656 10.179 -32.542 1.00 51.12 83 ILE A CA 1
ATOM 650 C C . ILE A 1 83 ? -8.913 8.692 -32.215 1.00 51.12 83 ILE A C 1
ATOM 652 O O . ILE A 1 83 ? -8.039 7.852 -32.411 1.00 51.12 83 ILE A O 1
ATOM 656 N N . SER A 1 84 ? -10.129 8.308 -31.807 1.00 49.19 84 SER A N 1
ATOM 657 C CA . SER A 1 84 ? -10.468 6.894 -31.578 1.00 49.19 84 SER A CA 1
ATOM 658 C C . SER A 1 84 ? -10.650 6.068 -32.859 1.00 49.19 84 SER A C 1
ATOM 660 O O . SER A 1 84 ? -10.673 4.845 -32.767 1.00 49.19 84 SER A O 1
ATOM 662 N N . GLU A 1 85 ? -10.761 6.684 -34.043 1.00 47.94 85 GLU A N 1
ATOM 663 C CA . GLU A 1 85 ? -11.030 5.946 -35.293 1.00 47.94 85 GLU A CA 1
ATOM 664 C C . GLU A 1 85 ? -9.784 5.578 -36.119 1.00 47.94 85 GLU A C 1
ATOM 666 O O . GLU A 1 85 ? -9.879 4.737 -37.008 1.00 47.94 85 GLU A O 1
ATOM 671 N N . ILE A 1 86 ? -8.596 6.123 -35.825 1.00 48.25 86 ILE A N 1
ATOM 672 C CA . ILE A 1 86 ? -7.407 5.893 -36.676 1.00 48.25 86 ILE A CA 1
ATOM 673 C C . ILE A 1 86 ? -6.574 4.673 -36.231 1.00 48.25 86 ILE A C 1
ATOM 675 O O . ILE A 1 86 ? -5.840 4.102 -37.033 1.00 48.25 86 ILE A O 1
ATOM 679 N N . VAL A 1 87 ? -6.715 4.193 -34.989 1.00 51.81 87 VAL A N 1
ATOM 680 C CA . VAL A 1 87 ? -5.856 3.108 -34.459 1.00 51.81 87 VAL A CA 1
ATOM 681 C C . VAL A 1 87 ? -6.269 1.702 -34.938 1.00 51.81 87 VAL A C 1
ATOM 683 O O . VAL A 1 87 ? -5.479 0.771 -34.832 1.00 51.81 87 VAL A O 1
ATOM 686 N N . PHE A 1 88 ? -7.453 1.520 -35.535 1.00 47.88 88 PHE A N 1
ATOM 687 C CA . PHE A 1 88 ? -7.919 0.193 -35.977 1.00 47.88 88 PHE A CA 1
ATOM 688 C C . PHE A 1 88 ? -7.605 -0.177 -37.441 1.00 47.88 88 PHE A C 1
ATOM 690 O O . PHE A 1 88 ? -7.954 -1.279 -37.850 1.00 47.88 88 PHE A O 1
ATOM 697 N N . ASN A 1 89 ? -6.935 0.673 -38.234 1.00 44.75 89 ASN A N 1
ATOM 698 C CA . ASN A 1 89 ? -6.644 0.382 -39.650 1.00 44.75 89 ASN A CA 1
ATOM 699 C C . ASN A 1 89 ? -5.178 0.627 -40.045 1.00 44.75 89 ASN A C 1
ATOM 701 O O . ASN A 1 89 ? -4.889 1.461 -40.899 1.00 44.75 89 ASN A O 1
ATOM 705 N N . LEU A 1 90 ? -4.247 -0.149 -39.490 1.00 39.62 90 LEU A N 1
ATOM 706 C CA . LEU A 1 90 ? -2.968 -0.410 -40.158 1.00 39.62 90 LEU A CA 1
ATOM 707 C C . LEU A 1 90 ? -2.740 -1.929 -40.194 1.00 39.62 90 LEU A C 1
ATOM 709 O O . LEU A 1 90 ? -2.797 -2.572 -39.144 1.00 39.62 90 LEU A O 1
ATOM 713 N N . PRO A 1 91 ? -2.570 -2.518 -41.393 1.00 45.94 91 PRO A N 1
ATOM 714 C CA . PRO A 1 91 ? -2.499 -3.955 -41.572 1.00 45.94 91 PRO A CA 1
ATOM 715 C C . PRO A 1 91 ? -1.202 -4.495 -40.975 1.00 45.94 91 PRO A C 1
ATOM 717 O O . PRO A 1 91 ? -0.147 -3.870 -41.057 1.00 45.94 91 PRO A O 1
ATOM 720 N N . SER A 1 92 ? -1.321 -5.685 -40.399 1.00 43.91 92 SER A N 1
ATOM 721 C CA . SER A 1 92 ? -0.233 -6.583 -40.029 1.00 43.91 92 SER A CA 1
ATOM 722 C C . SER A 1 92 ? 0.915 -6.574 -41.046 1.00 43.91 92 SER A C 1
ATOM 724 O O . SER A 1 92 ? 0.719 -6.981 -42.195 1.00 43.91 92 SER A O 1
ATOM 726 N N . LEU A 1 93 ? 2.099 -6.177 -40.580 1.00 38.56 93 LEU A N 1
ATOM 727 C CA . LEU A 1 93 ? 3.395 -6.610 -41.098 1.00 38.56 93 LEU A CA 1
ATOM 728 C C . LEU A 1 93 ? 4.122 -7.358 -39.983 1.00 38.56 93 LEU A C 1
ATOM 730 O O . LEU A 1 93 ? 4.126 -6.835 -38.845 1.00 38.56 93 LEU A O 1
#

Sequence (93 aa):
MHAGPQHLLASIRESYWPISGRNLAKQVSRSCVQCFKVAPKTITPLMGNLPSSRVTIQLPFQVCGVDYAGPFLLKNYVYYQQISEIVFNLPSL

Secondary structure (DSSP, 8-state):
-PPPHHHHHHHHTTT---TTHHHHHHHHHHH-HHHHHHS-----PPPPPPPGGGTS---TTSS-----------TT----SSSTTSTT-----

Organism: Popillia japonica (NCBI:txid7064)

Radius of gyration: 27.57 Å; chains: 1; bounding box: 36×40×73 Å